Protein AF-A0A4Z2DD27-F1 (afdb_monomer_lite)

Structure (mmCIF, N/CA/C/O backbone):
data_AF-A0A4Z2DD27-F1
#
_entry.id   AF-A0A4Z2DD27-F1
#
loop_
_atom_site.group_PDB
_atom_site.id
_atom_site.type_symbol
_atom_site.label_atom_id
_atom_site.label_alt_id
_atom_site.label_comp_id
_atom_site.label_asym_id
_atom_site.label_entity_id
_atom_site.label_seq_id
_atom_site.pdbx_PDB_ins_code
_atom_site.Cartn_x
_atom_site.Cartn_y
_atom_site.Cartn_z
_atom_site.occupancy
_atom_site.B_iso_or_equiv
_atom_site.auth_seq_id
_atom_site.auth_comp_id
_atom_site.auth_asym_id
_atom_site.auth_atom_id
_atom_site.pdbx_PDB_model_num
ATOM 1 N N . MET A 1 1 ? -8.108 17.769 30.751 1.00 34.22 1 MET A N 1
ATOM 2 C CA . MET A 1 1 ? -8.938 16.605 30.366 1.00 34.22 1 MET A CA 1
ATOM 3 C C . MET A 1 1 ? -8.117 15.345 30.588 1.00 34.22 1 MET A C 1
ATOM 5 O O . MET A 1 1 ? -7.239 15.046 29.793 1.00 34.22 1 MET A O 1
ATOM 9 N N . VAL A 1 2 ? -8.322 14.682 31.725 1.00 33.31 2 VAL A N 1
ATOM 10 C CA . VAL A 1 2 ? -7.561 13.492 32.123 1.00 33.31 2 VAL A CA 1
ATOM 11 C C . VAL A 1 2 ? -8.314 12.263 31.615 1.00 33.31 2 VAL A C 1
ATOM 13 O O . VAL A 1 2 ? -9.444 12.009 32.026 1.00 33.31 2 VAL A O 1
ATOM 16 N N . TRP A 1 3 ? -7.703 11.526 30.690 1.00 37.94 3 TRP A N 1
ATOM 17 C CA . TRP A 1 3 ? -8.246 10.302 30.095 1.00 37.94 3 TRP A CA 1
ATOM 18 C C . TRP A 1 3 ? -8.060 9.101 31.029 1.00 37.94 3 TRP A C 1
ATOM 20 O O . TRP A 1 3 ? -7.298 8.186 30.738 1.00 37.94 3 TRP A O 1
ATOM 30 N N . LEU A 1 4 ? -8.754 9.085 32.166 1.00 41.34 4 LEU A N 1
ATOM 31 C CA . LEU A 1 4 ? -8.819 7.891 33.009 1.00 41.34 4 LEU A CA 1
ATOM 32 C C . LEU A 1 4 ? -10.065 7.087 32.641 1.00 41.34 4 LEU A C 1
ATOM 34 O O . LEU A 1 4 ? -11.176 7.365 33.092 1.00 41.34 4 LEU A O 1
ATOM 38 N N . ILE A 1 5 ? -9.876 6.071 31.796 1.00 49.97 5 ILE A N 1
ATOM 39 C CA . ILE A 1 5 ? -10.873 5.018 31.589 1.00 49.97 5 ILE A CA 1
ATOM 40 C C . ILE A 1 5 ? -11.038 4.296 32.932 1.00 49.97 5 ILE A C 1
ATOM 42 O O . ILE A 1 5 ? -10.123 3.616 33.397 1.00 49.97 5 ILE A O 1
ATOM 46 N N . ARG A 1 6 ? -12.202 4.458 33.575 1.00 42.41 6 ARG A N 1
ATOM 47 C CA . ARG A 1 6 ? -12.557 3.747 34.811 1.00 42.41 6 ARG A CA 1
ATOM 48 C C . ARG A 1 6 ? -12.482 2.239 34.542 1.00 42.41 6 ARG A C 1
ATOM 50 O O . ARG A 1 6 ? -13.254 1.706 33.744 1.00 42.41 6 ARG A O 1
ATOM 57 N N . ARG A 1 7 ? -11.501 1.582 35.165 1.00 45.31 7 ARG A N 1
ATOM 58 C CA . ARG A 1 7 ? -11.246 0.138 35.085 1.00 45.31 7 ARG A CA 1
ATOM 59 C C . ARG A 1 7 ? -12.508 -0.637 35.470 1.00 45.31 7 ARG A C 1
ATOM 61 O O . ARG A 1 7 ? -13.136 -0.329 36.476 1.00 45.31 7 ARG A O 1
ATOM 68 N N . LYS A 1 8 ? -12.875 -1.634 34.665 1.00 49.28 8 LYS A N 1
ATOM 69 C CA . LYS A 1 8 ? -13.843 -2.664 35.052 1.00 49.28 8 LYS A CA 1
ATOM 70 C C . LYS A 1 8 ? -13.025 -3.887 35.447 1.00 49.28 8 LYS A C 1
ATOM 72 O O . LYS A 1 8 ? -12.437 -4.525 34.578 1.00 49.28 8 LYS A O 1
ATOM 77 N N . ASP A 1 9 ? -12.968 -4.185 36.739 1.00 48.16 9 ASP A N 1
ATOM 78 C CA . ASP A 1 9 ? -12.010 -5.129 37.343 1.00 48.16 9 ASP A CA 1
ATOM 79 C C . ASP A 1 9 ? -12.259 -6.616 37.014 1.00 48.16 9 ASP A C 1
ATOM 81 O O . ASP A 1 9 ? -11.615 -7.496 37.570 1.00 48.16 9 ASP A O 1
ATOM 85 N N . GLY A 1 10 ? -13.175 -6.916 36.088 1.00 48.66 10 GLY A N 1
ATOM 86 C CA . GLY A 1 10 ? -13.580 -8.280 35.729 1.00 48.66 10 GLY A CA 1
ATOM 87 C C . GLY A 1 10 ? -13.142 -8.759 34.343 1.00 48.66 10 GLY A C 1
ATOM 88 O O . GLY A 1 10 ? -13.603 -9.808 33.911 1.00 48.66 10 GLY A O 1
ATOM 89 N N . VAL A 1 11 ? -12.320 -8.000 33.607 1.00 52.53 11 VAL A N 1
ATOM 90 C CA . VAL A 1 11 ? -11.851 -8.404 32.268 1.00 52.53 11 VAL A CA 1
ATOM 91 C C . VAL A 1 11 ? -10.331 -8.473 32.268 1.00 52.53 11 VAL A C 1
ATOM 93 O O . VAL A 1 11 ? -9.650 -7.447 32.218 1.00 52.53 11 VAL A O 1
ATOM 96 N N . SER A 1 12 ? -9.794 -9.690 32.327 1.00 45.56 12 SER A N 1
ATOM 97 C CA . SER A 1 12 ? -8.374 -9.927 32.101 1.00 45.5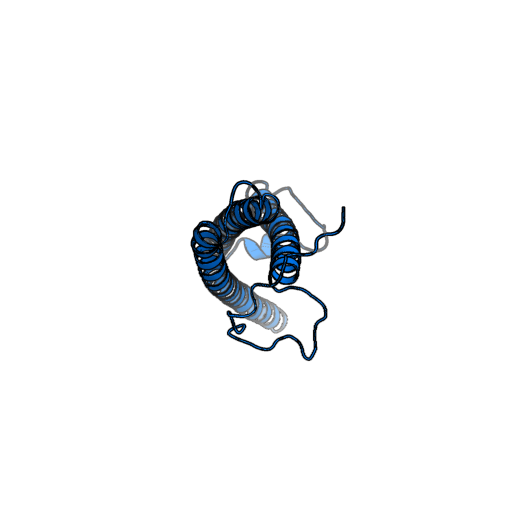6 12 SER A CA 1
ATOM 98 C C . SER A 1 12 ? -8.039 -9.621 30.632 1.00 45.56 12 SER A C 1
ATOM 100 O O . SER A 1 12 ? -8.749 -10.060 29.722 1.00 45.56 12 SER A O 1
ATOM 102 N N . PRO A 1 13 ? -6.989 -8.828 30.352 1.00 50.16 13 PRO A N 1
ATOM 103 C CA . PRO A 1 13 ? -6.519 -8.654 28.987 1.00 50.16 13 PRO A CA 1
ATOM 104 C C . PRO A 1 13 ? -5.998 -9.998 28.461 1.00 50.16 13 PRO A C 1
ATOM 106 O O . PRO A 1 13 ? -5.263 -10.693 29.156 1.00 50.16 13 PRO A O 1
ATOM 109 N N . ILE A 1 14 ? -6.360 -10.336 27.220 1.00 53.91 14 ILE A N 1
ATOM 110 C CA . ILE A 1 14 ? -5.987 -11.595 26.539 1.00 53.91 14 ILE A CA 1
ATOM 111 C C . ILE A 1 14 ? -4.455 -11.759 26.441 1.00 53.91 14 ILE A C 1
ATOM 113 O O . ILE A 1 14 ? -3.965 -12.876 26.341 1.00 53.91 14 ILE A O 1
ATOM 117 N N . PHE A 1 15 ? -3.696 -10.661 26.547 1.00 41.53 15 PHE A N 1
ATOM 118 C CA . PHE A 1 15 ? -2.244 -10.671 26.715 1.00 41.53 15 PHE A CA 1
ATOM 119 C C . PHE A 1 15 ? -1.804 -9.647 27.774 1.00 41.53 15 PHE A C 1
ATOM 121 O O . PHE A 1 15 ? -2.209 -8.479 27.697 1.00 41.53 15 PHE A O 1
ATOM 128 N N . PRO A 1 16 ? -0.945 -10.025 28.739 1.00 43.91 16 PRO A N 1
ATOM 129 C CA . PRO A 1 16 ? -0.368 -9.097 29.700 1.00 43.91 16 PRO A CA 1
ATOM 130 C C . PRO A 1 16 ? 0.781 -8.308 29.046 1.00 43.91 16 PRO A C 1
ATOM 132 O O . PRO A 1 16 ? 1.946 -8.495 29.369 1.00 43.91 16 PRO A O 1
ATOM 135 N N . LEU A 1 17 ? 0.469 -7.364 28.153 1.00 47.47 17 LEU A N 1
ATOM 136 C CA . LEU A 1 17 ? 1.454 -6.414 27.590 1.00 47.47 17 LEU A CA 1
ATOM 137 C C . LEU A 1 17 ? 1.993 -5.403 28.631 1.00 47.47 17 LEU A C 1
ATOM 139 O O . LEU A 1 17 ? 2.844 -4.569 28.332 1.00 47.47 17 LEU A O 1
ATOM 143 N N . ARG A 1 18 ? 1.522 -5.500 29.881 1.00 41.69 18 ARG A N 1
ATOM 144 C CA . ARG A 1 18 ? 1.838 -4.604 31.002 1.00 41.69 18 ARG A CA 1
ATOM 145 C C . ARG A 1 18 ? 3.276 -4.675 31.520 1.00 41.69 18 ARG A C 1
ATOM 147 O O . ARG A 1 18 ? 3.624 -3.850 32.353 1.00 41.69 18 ARG A O 1
ATOM 154 N N . GLY A 1 19 ? 4.087 -5.630 31.068 1.00 43.28 19 GLY A N 1
ATOM 155 C CA . GLY A 1 19 ? 5.471 -5.761 31.530 1.00 43.28 19 GLY A CA 1
ATOM 156 C C . GLY A 1 19 ? 6.476 -4.844 30.825 1.00 43.28 19 GLY A C 1
ATOM 157 O O . GLY A 1 19 ? 7.527 -4.584 31.395 1.00 43.28 19 GLY A O 1
ATOM 158 N N . CYS A 1 20 ? 6.184 -4.365 29.604 1.00 44.22 20 CYS A N 1
ATOM 159 C CA . CYS A 1 20 ? 7.227 -3.767 28.753 1.00 44.22 20 CYS A CA 1
ATOM 160 C C . CYS A 1 20 ? 6.836 -2.474 28.009 1.00 44.22 20 CYS A C 1
ATOM 162 O O . CYS A 1 20 ? 7.723 -1.714 27.639 1.00 44.22 20 CYS A O 1
ATOM 164 N N . PHE A 1 21 ? 5.544 -2.167 27.820 1.00 39.91 21 PHE A N 1
ATOM 165 C CA . PHE A 1 21 ? 5.120 -0.934 27.138 1.00 39.91 21 PHE A CA 1
ATOM 166 C C . PHE A 1 21 ? 4.051 -0.176 27.935 1.00 39.91 21 PHE A C 1
ATOM 168 O O . PHE A 1 21 ? 2.951 -0.674 28.163 1.00 39.91 21 PHE A O 1
ATOM 175 N N . CYS A 1 22 ? 4.356 1.066 28.319 1.00 46.44 22 CYS A N 1
ATOM 176 C CA . CYS A 1 22 ? 3.469 1.996 29.034 1.00 46.44 22 CYS A CA 1
ATOM 177 C C . CYS A 1 22 ? 2.339 2.584 28.158 1.00 46.44 22 CYS A C 1
ATOM 179 O O . CYS A 1 22 ? 1.885 3.699 28.408 1.00 46.44 22 CYS A O 1
ATOM 181 N N . LEU A 1 23 ? 1.902 1.882 27.110 1.00 48.34 23 LEU A N 1
ATOM 182 C CA . LEU A 1 23 ? 0.865 2.354 26.191 1.00 48.34 23 LEU A CA 1
ATOM 183 C C . LEU A 1 23 ? -0.384 1.490 26.360 1.00 48.34 23 LEU A C 1
ATOM 185 O O . LEU A 1 23 ? -0.329 0.269 26.222 1.00 48.34 23 LEU A O 1
ATOM 189 N N . ASP A 1 24 ? -1.529 2.121 26.621 1.00 64.88 24 ASP A N 1
ATOM 190 C CA . ASP A 1 24 ? -2.816 1.436 26.519 1.00 64.88 24 ASP A CA 1
ATOM 191 C C . ASP A 1 24 ? -2.981 0.866 25.100 1.00 64.88 24 ASP A C 1
ATOM 193 O O . ASP A 1 24 ? -2.679 1.549 24.119 1.00 64.88 24 ASP A O 1
ATOM 197 N N . ASN A 1 25 ? -3.524 -0.351 24.962 1.00 71.44 25 ASN A N 1
ATOM 198 C CA . ASN A 1 25 ? -3.720 -1.019 23.660 1.00 71.44 25 ASN A CA 1
ATOM 199 C C . ASN A 1 25 ? -4.416 -0.120 22.620 1.00 71.44 25 ASN A C 1
ATOM 201 O O . ASN A 1 25 ? -4.143 -0.204 21.424 1.00 71.44 25 ASN A O 1
ATOM 205 N N . ARG A 1 26 ? -5.307 0.768 23.075 1.00 69.88 26 ARG A N 1
ATOM 206 C CA . ARG A 1 26 ? -5.999 1.743 22.225 1.00 69.88 26 ARG A CA 1
ATOM 207 C C . ARG A 1 26 ? -5.062 2.824 21.685 1.00 69.88 26 ARG A C 1
ATOM 209 O O . ARG A 1 26 ? -5.179 3.194 20.522 1.00 69.88 26 ARG A O 1
ATOM 216 N N . LEU A 1 27 ? -4.150 3.319 22.516 1.00 73.81 27 LEU A N 1
ATOM 217 C CA . LEU A 1 27 ? -3.173 4.333 22.136 1.00 73.81 27 LEU A CA 1
ATOM 218 C C . LEU A 1 27 ? -2.080 3.729 21.242 1.00 73.81 27 LEU A C 1
ATOM 220 O O . LEU A 1 27 ? -1.727 4.329 20.233 1.00 73.81 27 LEU A O 1
ATOM 224 N N . GLY A 1 28 ? -1.640 2.498 21.529 1.00 77.56 28 GLY A N 1
ATOM 225 C CA . GLY A 1 28 ? -0.745 1.745 20.642 1.00 77.56 28 GLY A CA 1
ATOM 226 C C . GLY A 1 28 ? -1.356 1.509 19.255 1.00 77.56 28 GLY A C 1
ATOM 227 O O . GLY A 1 28 ? -0.714 1.773 18.240 1.00 77.56 28 GLY A O 1
ATOM 228 N N . CYS A 1 29 ? -2.630 1.107 19.198 1.00 80.06 29 CYS A N 1
ATOM 229 C CA . CYS A 1 29 ? -3.356 0.959 17.935 1.00 80.06 29 CYS A CA 1
ATOM 230 C C . CYS A 1 29 ? -3.494 2.291 17.184 1.00 80.06 29 CYS A C 1
ATOM 232 O O . CYS A 1 29 ? -3.344 2.327 15.965 1.00 80.06 29 CYS A O 1
ATOM 234 N N . PHE A 1 30 ? -3.757 3.391 17.893 1.00 83.62 30 PHE A N 1
ATOM 235 C CA . PHE A 1 30 ? -3.876 4.718 17.291 1.00 83.62 30 PHE A CA 1
ATOM 236 C C . PHE A 1 30 ? -2.566 5.166 16.636 1.00 83.62 30 PHE A C 1
ATOM 238 O O . PHE A 1 30 ? -2.563 5.527 15.462 1.00 83.62 30 PHE A O 1
ATOM 245 N N . ILE A 1 31 ? -1.450 5.060 17.365 1.00 85.69 31 ILE A N 1
ATOM 246 C CA . ILE A 1 31 ? -0.116 5.394 16.851 1.00 85.69 31 ILE A CA 1
ATOM 247 C C . ILE A 1 31 ? 0.213 4.522 15.636 1.00 85.69 31 ILE A C 1
ATOM 249 O O . ILE A 1 31 ? 0.593 5.052 14.597 1.00 85.69 31 ILE A O 1
ATOM 253 N N . SER A 1 32 ? -0.007 3.206 15.729 1.00 86.88 32 SER A N 1
ATOM 254 C CA . SER A 1 32 ? 0.230 2.272 14.620 1.00 86.88 32 SER A CA 1
ATOM 255 C C . SER A 1 32 ? -0.610 2.591 13.379 1.00 86.88 32 SER A C 1
ATOM 257 O O . SER A 1 32 ? -0.119 2.489 12.254 1.00 86.88 32 SER A O 1
ATOM 259 N N . THR A 1 33 ? -1.864 3.011 13.554 1.00 88.44 33 THR A N 1
ATOM 260 C CA . THR A 1 33 ? -2.731 3.363 12.419 1.00 88.44 33 THR A CA 1
ATOM 261 C C . THR A 1 33 ? -2.281 4.676 11.771 1.00 88.44 33 THR A C 1
ATOM 263 O O . THR A 1 33 ? -2.285 4.788 10.546 1.00 88.44 33 THR A O 1
ATOM 266 N N . ILE A 1 34 ? -1.835 5.657 12.565 1.00 90.75 34 ILE A N 1
ATOM 267 C CA . ILE A 1 34 ? -1.285 6.922 12.052 1.00 90.75 34 ILE A CA 1
ATOM 268 C C . ILE A 1 34 ? -0.007 6.676 11.255 1.00 90.75 34 ILE A C 1
ATOM 270 O O . ILE A 1 34 ? 0.093 7.145 10.122 1.00 90.75 34 ILE A O 1
ATOM 274 N N . THR A 1 35 ? 0.949 5.926 11.808 1.00 91.31 35 THR A N 1
ATOM 275 C CA . THR A 1 35 ? 2.203 5.632 11.101 1.00 91.31 35 THR A CA 1
ATOM 276 C C . THR A 1 35 ? 1.932 4.884 9.802 1.00 91.31 35 THR A C 1
ATOM 278 O O . THR A 1 35 ? 2.453 5.272 8.762 1.00 91.31 35 THR A O 1
ATOM 281 N N . THR A 1 36 ? 1.026 3.900 9.827 1.00 91.06 36 THR A N 1
ATOM 282 C CA . THR A 1 36 ? 0.575 3.185 8.622 1.00 91.06 36 THR A CA 1
ATOM 283 C C . THR A 1 36 ? -0.015 4.138 7.584 1.00 91.06 36 THR A C 1
ATOM 285 O O . THR A 1 36 ? 0.324 4.045 6.409 1.00 91.06 36 THR A O 1
ATOM 288 N N . THR A 1 37 ? -0.863 5.080 8.004 1.00 92.88 37 THR A N 1
ATOM 289 C CA . THR A 1 37 ? -1.500 6.049 7.097 1.00 92.88 37 THR A CA 1
ATOM 290 C C . THR A 1 37 ? -0.458 6.935 6.417 1.00 92.88 37 THR A C 1
ATOM 292 O O . THR A 1 37 ? -0.505 7.103 5.203 1.00 92.88 37 THR A O 1
ATOM 295 N N . ILE A 1 38 ? 0.513 7.458 7.173 1.00 94.06 38 ILE A N 1
ATOM 296 C CA . ILE A 1 38 ? 1.581 8.310 6.630 1.00 94.06 38 ILE A CA 1
ATOM 297 C C . ILE A 1 38 ? 2.461 7.515 5.658 1.00 94.06 38 ILE A C 1
ATOM 299 O O . ILE A 1 38 ? 2.690 7.959 4.535 1.00 94.06 38 ILE A O 1
ATOM 303 N N . SER A 1 39 ? 2.919 6.324 6.052 1.00 92.00 39 SER A N 1
ATOM 304 C CA . SER A 1 39 ? 3.755 5.474 5.196 1.00 92.00 39 SER A CA 1
ATOM 305 C C . SER A 1 39 ? 3.033 5.056 3.913 1.00 92.00 39 SER A C 1
ATOM 307 O O . SER A 1 39 ? 3.628 5.073 2.835 1.00 92.00 39 SER A O 1
ATOM 309 N N . CYS A 1 40 ? 1.746 4.717 4.009 1.00 92.44 40 CYS A N 1
ATOM 310 C CA . CYS A 1 40 ? 0.926 4.346 2.860 1.00 92.44 40 CYS A CA 1
ATOM 311 C C . CYS A 1 40 ? 0.665 5.547 1.940 1.00 92.44 40 CYS A C 1
ATOM 313 O O . CYS A 1 40 ? 0.726 5.405 0.724 1.00 92.44 40 CYS A O 1
ATOM 315 N N . PHE A 1 41 ? 0.473 6.748 2.494 1.00 93.31 41 PHE A N 1
ATOM 316 C CA . PHE A 1 41 ? 0.307 7.972 1.707 1.00 93.31 41 PHE A CA 1
ATOM 317 C C . PHE A 1 41 ? 1.566 8.319 0.908 1.00 93.31 41 PHE A C 1
ATOM 319 O O . PHE A 1 41 ? 1.485 8.589 -0.287 1.00 93.31 41 PHE A O 1
ATOM 326 N N . ILE A 1 42 ? 2.738 8.244 1.544 1.00 92.62 42 ILE A N 1
ATOM 327 C CA . ILE A 1 42 ? 4.022 8.448 0.862 1.00 92.62 42 ILE A CA 1
ATO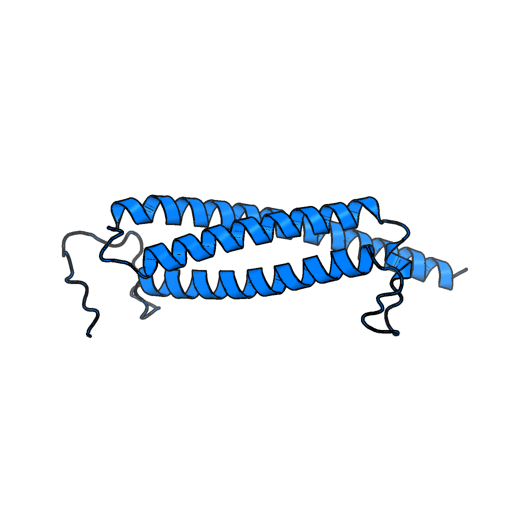M 328 C C . ILE A 1 42 ? 4.209 7.399 -0.243 1.00 92.62 42 ILE A C 1
ATOM 330 O O . ILE A 1 42 ? 4.542 7.747 -1.372 1.00 92.62 42 ILE A O 1
ATOM 334 N N . SER A 1 43 ? 3.937 6.124 0.056 1.00 89.88 43 SER A N 1
ATOM 335 C CA . SER A 1 43 ? 4.032 5.036 -0.929 1.00 89.88 43 SER A CA 1
ATOM 336 C C . SER A 1 43 ? 3.086 5.255 -2.113 1.00 89.88 43 SER A C 1
ATOM 338 O O . SER A 1 43 ? 3.465 5.037 -3.260 1.00 89.88 43 SER A O 1
ATOM 340 N N . TRP A 1 44 ? 1.872 5.741 -1.852 1.00 92.56 44 TRP A N 1
ATOM 341 C CA . TRP A 1 44 ? 0.894 6.064 -2.885 1.00 92.56 44 TRP A CA 1
ATOM 342 C C . TRP A 1 44 ? 1.379 7.188 -3.810 1.00 92.56 44 TRP A C 1
ATOM 344 O O . TRP A 1 44 ? 1.238 7.064 -5.024 1.00 92.56 44 TRP A O 1
ATOM 354 N N . ILE A 1 45 ? 2.015 8.237 -3.270 1.00 90.81 45 ILE A N 1
ATOM 355 C CA . ILE A 1 45 ? 2.623 9.308 -4.080 1.00 90.81 45 ILE A CA 1
ATOM 356 C C . ILE A 1 45 ? 3.683 8.740 -5.029 1.00 90.81 45 ILE A C 1
ATOM 358 O O . ILE A 1 45 ? 3.665 9.071 -6.211 1.00 90.81 45 ILE A O 1
ATOM 362 N N . PHE A 1 46 ? 4.576 7.871 -4.547 1.00 87.94 46 PHE A N 1
ATOM 363 C CA . PHE A 1 46 ? 5.608 7.267 -5.398 1.00 87.94 46 PHE A CA 1
ATOM 364 C C . PHE A 1 46 ? 5.012 6.442 -6.543 1.00 87.94 46 PHE A C 1
ATOM 366 O O . PHE A 1 46 ? 5.422 6.613 -7.686 1.00 87.94 46 PHE A O 1
ATOM 373 N N . VAL A 1 47 ? 3.987 5.634 -6.266 1.00 89.06 47 VAL A N 1
ATOM 374 C CA . VAL A 1 47 ? 3.287 4.860 -7.304 1.00 89.06 47 VAL A CA 1
ATOM 375 C C . VAL A 1 47 ? 2.609 5.773 -8.334 1.00 89.06 47 VAL A C 1
ATOM 377 O O . VAL A 1 47 ? 2.616 5.483 -9.529 1.00 89.06 47 VAL A O 1
ATOM 380 N N . VAL A 1 48 ? 2.038 6.902 -7.901 1.00 87.75 48 VAL A N 1
ATOM 381 C CA . VAL A 1 48 ? 1.467 7.899 -8.821 1.00 87.75 48 VAL A CA 1
ATOM 382 C C . VAL A 1 48 ? 2.552 8.525 -9.693 1.00 87.75 48 VAL A C 1
ATOM 384 O O . VAL A 1 48 ? 2.350 8.655 -10.897 1.00 87.75 48 VAL A O 1
ATOM 387 N N . LEU A 1 49 ? 3.701 8.886 -9.120 1.00 84.00 49 LEU A N 1
ATOM 388 C CA . LEU A 1 49 ? 4.831 9.420 -9.883 1.00 84.00 49 LEU A CA 1
ATOM 389 C C . LEU A 1 49 ? 5.345 8.408 -10.914 1.00 84.00 49 LEU A C 1
ATOM 391 O O . LEU A 1 49 ? 5.614 8.795 -12.049 1.00 84.00 49 LEU A O 1
ATOM 395 N N . ASP A 1 50 ? 5.405 7.122 -10.560 1.00 79.19 50 ASP A N 1
ATOM 396 C CA . ASP A 1 50 ? 5.749 6.046 -11.493 1.00 79.19 50 ASP A CA 1
ATOM 397 C C . ASP A 1 50 ? 4.753 5.971 -12.664 1.00 79.19 50 ASP A C 1
ATOM 399 O O . ASP A 1 50 ? 5.163 5.987 -13.827 1.00 79.19 50 ASP A O 1
ATOM 403 N N . LEU A 1 51 ? 3.446 6.005 -12.389 1.00 82.31 51 LEU A N 1
ATOM 404 C CA . LEU A 1 51 ? 2.403 6.019 -13.425 1.00 82.31 51 LEU A CA 1
ATOM 405 C C . LEU A 1 51 ? 2.435 7.284 -14.302 1.00 82.31 51 LEU A C 1
ATOM 407 O O . LEU A 1 51 ? 2.168 7.214 -15.502 1.00 82.31 51 LEU A O 1
ATOM 411 N N . VAL A 1 52 ? 2.774 8.443 -13.734 1.00 81.44 52 VAL A N 1
ATOM 412 C CA . VAL A 1 52 ? 2.923 9.700 -14.488 1.00 81.44 52 VAL A CA 1
ATOM 413 C C . VAL A 1 52 ? 4.162 9.656 -15.381 1.00 81.44 52 VAL A C 1
ATOM 415 O O . VAL A 1 52 ? 4.075 10.027 -16.550 1.00 81.44 52 VAL A O 1
ATOM 418 N N . SER A 1 53 ? 5.287 9.148 -14.866 1.00 73.44 53 SER A N 1
ATOM 419 C CA . SER A 1 53 ? 6.519 8.957 -15.645 1.00 73.44 53 SER A CA 1
ATOM 420 C C . SER A 1 53 ? 6.322 7.997 -16.820 1.00 73.44 53 SER A C 1
ATOM 422 O O . SER A 1 53 ? 6.978 8.112 -17.850 1.00 73.44 53 SER A O 1
ATOM 424 N N . TRP A 1 54 ? 5.379 7.066 -16.682 1.00 70.75 54 TRP A N 1
ATOM 425 C CA . TRP A 1 54 ? 4.951 6.196 -17.764 1.00 70.75 54 TRP A CA 1
ATOM 426 C C . TRP A 1 54 ? 4.118 6.937 -18.821 1.00 70.75 54 TRP A C 1
ATOM 428 O O . TRP A 1 54 ? 4.346 6.761 -20.017 1.00 70.75 54 TRP A O 1
ATOM 438 N N . ALA A 1 55 ? 3.157 7.761 -18.392 1.00 73.75 55 ALA A N 1
ATOM 439 C CA . ALA A 1 55 ? 2.252 8.472 -19.295 1.00 73.75 55 ALA A CA 1
ATOM 440 C C . ALA A 1 55 ? 2.949 9.584 -20.099 1.00 73.75 55 ALA A C 1
ATOM 442 O O . ALA A 1 55 ? 2.507 9.909 -21.202 1.00 73.75 55 ALA A O 1
ATOM 443 N N . ILE A 1 56 ? 4.019 10.171 -19.553 1.00 74.31 56 ILE A N 1
ATOM 444 C CA . ILE A 1 56 ? 4.758 11.284 -20.157 1.00 74.31 56 ILE A CA 1
ATOM 445 C C . ILE A 1 56 ? 6.220 10.852 -20.368 1.00 74.31 56 ILE A C 1
ATOM 447 O O . ILE A 1 56 ? 7.009 10.917 -19.426 1.00 74.31 56 ILE A O 1
ATOM 451 N N . PRO A 1 57 ? 6.619 10.441 -21.587 1.00 62.97 57 PRO A N 1
ATOM 452 C CA . PRO A 1 57 ? 7.968 9.926 -21.853 1.00 62.97 57 PRO A CA 1
ATOM 453 C C . PRO A 1 57 ? 9.077 10.980 -21.688 1.00 62.97 57 PRO A C 1
ATOM 455 O O . PRO A 1 57 ? 10.233 10.616 -21.487 1.00 62.97 57 PRO A O 1
ATOM 458 N N . ASP A 1 58 ? 8.724 12.268 -21.719 1.00 64.25 58 ASP A N 1
ATOM 459 C CA . ASP A 1 58 ? 9.647 13.390 -21.501 1.00 64.25 58 ASP A CA 1
ATOM 460 C C . ASP A 1 58 ? 9.844 13.733 -20.010 1.00 64.25 58 ASP A C 1
ATOM 462 O O . ASP A 1 58 ? 10.632 14.616 -19.667 1.00 64.25 58 ASP A O 1
ATOM 466 N N . PHE A 1 59 ? 9.127 13.062 -19.099 1.00 62.06 59 PHE A N 1
ATOM 467 C CA . PHE A 1 59 ? 9.244 13.296 -17.662 1.00 62.06 59 PHE A CA 1
ATOM 468 C C . PHE A 1 59 ? 10.496 12.606 -17.106 1.00 62.06 59 PHE A C 1
ATOM 470 O O . PHE A 1 59 ? 10.494 11.426 -16.753 1.00 62.06 59 PHE A O 1
ATOM 477 N N . VAL A 1 60 ? 11.587 13.366 -17.031 1.00 58.31 60 VAL A N 1
ATOM 478 C CA . VAL A 1 60 ? 12.871 12.930 -16.470 1.00 58.31 60 VAL A CA 1
ATOM 479 C C . VAL A 1 60 ? 12.963 13.383 -15.012 1.00 58.31 60 VAL A C 1
ATOM 481 O O . VAL A 1 60 ? 13.062 14.575 -14.736 1.00 58.31 60 VAL A O 1
ATOM 484 N N . ILE A 1 61 ? 12.932 12.427 -14.077 1.00 59.06 61 ILE A N 1
ATOM 485 C CA . ILE A 1 61 ? 13.096 12.688 -12.633 1.00 59.06 61 ILE A CA 1
ATOM 486 C C . ILE A 1 61 ? 14.560 13.028 -12.310 1.00 59.06 61 ILE A C 1
ATOM 488 O O . ILE A 1 61 ? 14.818 13.904 -11.489 1.00 59.06 61 ILE A O 1
ATOM 492 N N . ASP A 1 62 ? 15.510 12.365 -12.979 1.00 57.84 62 ASP A N 1
ATOM 493 C CA . ASP A 1 62 ? 16.946 12.636 -12.876 1.00 57.84 62 ASP A CA 1
ATOM 494 C C . ASP A 1 62 ? 17.649 12.199 -14.183 1.00 57.84 62 ASP A C 1
ATOM 496 O O . ASP A 1 62 ? 17.466 11.051 -14.608 1.00 57.84 62 ASP A O 1
ATOM 500 N N . PRO A 1 63 ? 18.430 13.065 -14.863 1.00 57.41 63 PRO A N 1
ATOM 501 C CA . PRO A 1 63 ? 19.112 12.718 -16.115 1.00 57.41 63 PRO A CA 1
ATOM 502 C C . PRO A 1 63 ? 20.106 11.552 -15.992 1.00 57.41 63 PRO A C 1
ATOM 504 O O . PRO A 1 63 ? 20.464 10.955 -17.006 1.00 57.41 63 PRO A O 1
ATOM 507 N N . GLN A 1 64 ? 20.541 11.199 -14.777 1.00 58.00 64 GLN A N 1
ATOM 508 C CA . GLN A 1 64 ? 21.450 10.070 -14.538 1.00 58.00 64 GLN A CA 1
ATOM 509 C C . GLN A 1 64 ? 20.771 8.693 -14.626 1.00 58.00 64 GLN A C 1
ATOM 511 O O . GLN A 1 64 ? 21.459 7.685 -14.789 1.00 58.00 64 GLN A O 1
ATOM 516 N N . PHE A 1 65 ? 19.438 8.633 -14.562 1.00 51.81 65 PHE A N 1
ATOM 517 C CA . PHE A 1 65 ? 18.667 7.392 -14.646 1.00 51.81 65 PHE A CA 1
ATOM 518 C C . PHE A 1 65 ? 17.760 7.402 -15.884 1.00 51.81 65 PHE A C 1
ATOM 520 O O . PHE A 1 65 ? 16.556 7.639 -15.766 1.00 51.81 65 PHE A O 1
ATOM 527 N N . PRO A 1 66 ? 18.299 7.131 -17.090 1.00 54.00 66 PRO A N 1
ATOM 528 C CA . PRO A 1 66 ? 17.494 7.095 -18.305 1.00 54.00 66 PRO A CA 1
ATOM 529 C C . PRO A 1 66 ? 16.406 6.017 -18.191 1.00 54.00 66 PRO A C 1
ATOM 531 O O . PRO A 1 66 ? 16.698 4.830 -18.083 1.00 54.00 66 PRO A O 1
ATOM 534 N N . THR A 1 67 ? 15.135 6.414 -18.264 1.00 52.56 67 THR A N 1
ATOM 535 C CA . THR A 1 67 ? 13.927 5.566 -18.137 1.00 52.56 67 THR A CA 1
ATOM 536 C C . THR A 1 67 ? 13.778 4.497 -19.232 1.00 52.56 67 THR A C 1
ATOM 538 O O . THR A 1 67 ? 12.901 3.632 -19.156 1.00 52.56 67 THR A O 1
ATOM 541 N N . TYR A 1 68 ? 14.668 4.487 -20.228 1.00 52.56 68 TYR A N 1
ATOM 542 C CA . TYR A 1 68 ? 14.636 3.588 -21.382 1.00 52.56 68 TYR A CA 1
ATOM 543 C C . TYR A 1 68 ? 14.796 2.096 -21.041 1.00 52.56 68 TYR A C 1
ATOM 545 O O . TYR A 1 68 ? 14.270 1.252 -21.766 1.00 52.56 68 TYR A O 1
ATOM 553 N N . TRP A 1 69 ? 15.451 1.729 -19.931 1.00 52.22 69 TRP A N 1
ATOM 554 C CA . TRP A 1 69 ? 15.602 0.314 -19.539 1.00 52.22 69 TRP A CA 1
ATOM 555 C C . TRP A 1 69 ? 14.270 -0.336 -19.108 1.00 52.22 69 TRP A C 1
ATOM 557 O O . TRP A 1 69 ? 14.112 -1.552 -19.230 1.00 52.22 69 TRP A O 1
ATOM 567 N N . ARG A 1 70 ? 13.272 0.465 -18.695 1.00 53.47 70 ARG A N 1
ATOM 568 C CA . ARG A 1 70 ? 11.909 0.004 -18.361 1.00 53.47 70 ARG A CA 1
ATOM 569 C C . ARG A 1 70 ? 11.105 -0.404 -19.610 1.00 53.47 70 ARG A C 1
ATOM 571 O O . ARG A 1 70 ? 10.202 -1.231 -19.505 1.00 53.47 70 ARG A O 1
ATOM 578 N N . ILE A 1 71 ? 11.446 0.110 -20.800 1.00 49.94 71 ILE A N 1
ATOM 579 C CA . ILE A 1 71 ? 10.649 0.007 -22.045 1.00 49.94 71 ILE A CA 1
ATOM 580 C C . ILE A 1 71 ? 10.493 -1.436 -22.567 1.00 49.94 71 ILE A C 1
ATOM 582 O O . ILE A 1 71 ? 9.468 -1.760 -23.165 1.00 49.94 71 ILE A O 1
ATOM 586 N N . ARG A 1 72 ? 11.442 -2.350 -22.306 1.00 52.78 72 ARG A N 1
ATOM 587 C CA . ARG A 1 72 ? 11.353 -3.748 -22.792 1.00 52.78 72 ARG A CA 1
ATOM 588 C C . ARG A 1 72 ? 10.371 -4.639 -22.017 1.00 52.78 72 ARG A C 1
ATOM 590 O O . ARG A 1 72 ? 9.920 -5.635 -22.574 1.00 52.78 72 ARG A O 1
ATOM 597 N N . PHE A 1 73 ? 10.001 -4.291 -20.780 1.00 57.03 73 PHE A N 1
ATOM 598 C CA . PHE A 1 73 ? 9.208 -5.157 -19.879 1.00 57.03 73 PHE A CA 1
ATOM 599 C C . PHE A 1 73 ? 7.900 -4.500 -19.384 1.00 57.03 73 PHE A C 1
ATOM 601 O O . PHE A 1 73 ? 7.312 -4.900 -18.377 1.00 57.03 73 PHE A O 1
ATOM 608 N N . TRP A 1 74 ? 7.424 -3.505 -20.141 1.00 63.62 74 TRP A N 1
ATOM 609 C CA . TRP A 1 74 ? 6.384 -2.527 -19.794 1.00 63.62 74 TRP A CA 1
ATOM 610 C C . TRP A 1 74 ? 5.086 -3.094 -19.193 1.00 63.62 74 TRP A C 1
ATOM 612 O O . TRP A 1 74 ? 4.597 -2.568 -18.199 1.00 63.62 74 TRP A O 1
ATOM 622 N N . LYS A 1 75 ? 4.515 -4.176 -19.741 1.00 67.50 75 LYS A N 1
ATOM 623 C CA . LYS A 1 75 ? 3.162 -4.629 -19.345 1.00 67.50 75 LYS A CA 1
ATOM 624 C C . LYS A 1 75 ? 3.071 -5.120 -17.896 1.00 67.50 75 LYS A C 1
ATOM 626 O O . LYS A 1 75 ? 2.056 -4.894 -17.246 1.00 67.50 75 LYS A O 1
ATOM 631 N N . GLY A 1 76 ? 4.110 -5.790 -17.399 1.00 74.50 76 GLY A N 1
ATOM 632 C CA . GLY A 1 76 ? 4.102 -6.355 -16.048 1.00 74.50 76 GLY A CA 1
ATOM 633 C C . GLY A 1 76 ? 4.365 -5.315 -14.962 1.00 74.50 76 GLY A C 1
ATOM 634 O O . GLY A 1 76 ? 3.703 -5.333 -13.932 1.00 74.50 76 GLY A O 1
ATOM 635 N N . PHE A 1 77 ? 5.268 -4.365 -15.221 1.00 78.12 77 PHE A N 1
ATOM 636 C CA . PHE A 1 77 ? 5.549 -3.266 -14.291 1.00 78.12 77 PHE A CA 1
ATOM 637 C C . PHE A 1 77 ? 4.348 -2.326 -14.133 1.00 78.12 77 PHE A C 1
ATOM 639 O O . PHE A 1 77 ? 3.964 -2.029 -13.010 1.00 78.12 77 PHE A O 1
ATOM 646 N N . ILE A 1 78 ? 3.673 -1.969 -15.232 1.00 82.38 78 ILE A N 1
ATOM 647 C CA . ILE A 1 78 ? 2.437 -1.167 -15.177 1.00 82.38 78 ILE A CA 1
ATOM 648 C C . ILE A 1 78 ? 1.356 -1.882 -14.360 1.00 82.38 78 ILE A C 1
ATOM 650 O O . ILE A 1 78 ? 0.653 -1.256 -13.570 1.00 82.38 78 ILE A O 1
ATOM 654 N N . LEU A 1 79 ? 1.214 -3.202 -14.533 1.00 85.56 79 LEU A N 1
ATOM 655 C CA . LEU A 1 79 ? 0.246 -3.980 -13.763 1.00 85.56 79 LEU A CA 1
ATOM 656 C C . LEU A 1 79 ? 0.575 -3.932 -12.265 1.00 85.56 79 LEU A C 1
ATOM 658 O O . LEU A 1 79 ? -0.323 -3.707 -11.457 1.00 85.56 79 LEU A O 1
ATOM 662 N N . CYS A 1 80 ? 1.850 -4.079 -11.898 1.00 87.88 80 CYS A N 1
ATOM 663 C CA . CYS A 1 80 ? 2.315 -3.913 -10.524 1.00 87.88 80 CYS A CA 1
ATOM 664 C C . CYS A 1 80 ? 1.981 -2.522 -9.967 1.00 87.88 80 CYS A C 1
ATOM 666 O O . CYS A 1 80 ? 1.376 -2.438 -8.897 1.00 87.88 80 CYS A O 1
ATOM 668 N N . ASP A 1 81 ? 2.266 -1.454 -10.709 1.00 87.75 81 ASP A N 1
ATOM 669 C CA . ASP A 1 81 ? 1.999 -0.079 -10.274 1.00 87.75 81 ASP A CA 1
ATOM 670 C C . ASP A 1 81 ? 0.491 0.175 -10.089 1.00 87.75 81 ASP A C 1
ATOM 672 O O . ASP A 1 81 ? 0.069 0.702 -9.060 1.00 87.75 81 ASP A O 1
ATOM 676 N N . ILE A 1 82 ? -0.362 -0.306 -11.003 1.00 89.50 82 ILE A N 1
ATOM 677 C CA . ILE A 1 82 ? -1.829 -0.226 -10.865 1.00 89.50 82 ILE A CA 1
ATOM 678 C C . ILE A 1 82 ? -2.319 -1.024 -9.647 1.00 89.50 82 ILE A C 1
ATOM 680 O O . ILE A 1 82 ? -3.154 -0.538 -8.878 1.00 89.50 82 ILE A O 1
ATOM 684 N N . THR A 1 83 ? -1.812 -2.244 -9.438 1.00 92.25 83 THR A N 1
ATOM 685 C CA . THR A 1 83 ? -2.212 -3.060 -8.278 1.00 92.25 83 THR A CA 1
ATOM 686 C C . THR A 1 83 ? -1.812 -2.402 -6.960 1.00 92.25 83 THR A C 1
ATOM 688 O O . THR A 1 83 ? -2.627 -2.342 -6.037 1.00 92.25 83 THR A O 1
ATOM 691 N N . MET A 1 84 ? -0.606 -1.830 -6.883 1.00 93.19 84 MET A N 1
ATOM 692 C CA . MET A 1 84 ? -0.133 -1.111 -5.702 1.00 93.19 84 MET A CA 1
ATOM 693 C C . MET A 1 84 ? -0.881 0.203 -5.494 1.00 93.19 84 MET A C 1
ATOM 695 O O . MET A 1 84 ? -1.153 0.559 -4.348 1.00 93.19 84 MET A O 1
ATOM 699 N N . PHE A 1 85 ? -1.281 0.900 -6.559 1.00 93.12 85 PHE A N 1
ATOM 700 C CA . PHE A 1 85 ? -2.115 2.098 -6.463 1.00 93.12 85 PHE A CA 1
ATOM 701 C C . PHE A 1 85 ? -3.441 1.785 -5.759 1.00 93.12 85 PHE A C 1
ATOM 703 O O . PHE A 1 85 ? -3.801 2.445 -4.780 1.00 93.12 85 PHE A O 1
ATOM 710 N N . LEU A 1 86 ? -4.137 0.735 -6.208 1.00 93.75 86 LEU A N 1
ATOM 711 C CA . LEU A 1 86 ? -5.405 0.299 -5.619 1.00 93.75 86 LEU A CA 1
ATOM 712 C C . LEU A 1 86 ? -5.225 -0.220 -4.186 1.00 93.75 86 LEU A C 1
ATOM 714 O O . LEU A 1 86 ? -6.005 0.139 -3.303 1.00 93.75 86 LEU A O 1
ATOM 718 N N . ALA A 1 87 ? -4.191 -1.027 -3.935 1.00 93.12 87 ALA A N 1
ATOM 719 C CA . ALA A 1 87 ? -3.917 -1.583 -2.612 1.00 93.12 87 ALA A CA 1
ATOM 720 C C . ALA A 1 87 ? -3.627 -0.483 -1.575 1.00 93.12 87 ALA A C 1
ATOM 722 O O . ALA A 1 87 ? -4.194 -0.502 -0.479 1.00 93.12 87 ALA A O 1
ATOM 723 N N . ASN A 1 88 ? -2.806 0.507 -1.938 1.00 93.31 88 ASN A N 1
ATOM 724 C CA . ASN A 1 88 ? -2.532 1.669 -1.094 1.00 93.31 88 ASN A CA 1
ATOM 725 C C . ASN A 1 88 ? -3.796 2.508 -0.855 1.00 93.31 88 ASN A C 1
ATOM 727 O O . ASN A 1 88 ? -4.069 2.902 0.277 1.00 93.31 88 ASN A O 1
ATOM 731 N N . LEU A 1 89 ? -4.616 2.738 -1.887 1.00 93.69 89 LEU A N 1
ATOM 732 C CA . LEU A 1 89 ? -5.855 3.509 -1.757 1.00 93.69 89 LEU A CA 1
ATOM 733 C C . LEU A 1 89 ? -6.848 2.850 -0.782 1.00 93.69 89 LEU A C 1
ATOM 735 O O . LEU A 1 89 ? -7.395 3.520 0.096 1.00 93.69 89 LEU A O 1
ATOM 739 N N . ILE A 1 90 ? -7.054 1.534 -0.897 1.00 93.88 90 ILE A N 1
ATOM 740 C CA . ILE A 1 90 ? -7.936 0.770 0.002 1.00 93.88 90 ILE A CA 1
ATOM 741 C C . ILE A 1 90 ? -7.417 0.837 1.442 1.00 93.88 90 ILE A C 1
ATOM 743 O O . ILE A 1 90 ? -8.194 1.077 2.374 1.00 93.88 90 ILE A O 1
ATOM 747 N N . LEU A 1 91 ? -6.106 0.653 1.635 1.00 93.06 91 LEU A N 1
ATOM 748 C CA . LEU A 1 91 ? -5.496 0.700 2.958 1.00 93.06 91 LEU A CA 1
ATOM 749 C C . LEU A 1 91 ? -5.589 2.102 3.585 1.00 93.06 91 LEU A C 1
ATOM 751 O O . LEU A 1 91 ? -5.879 2.208 4.780 1.00 93.06 91 LEU A O 1
ATOM 755 N N . LEU A 1 92 ? -5.417 3.170 2.799 1.00 93.56 92 LEU A N 1
ATOM 756 C CA . LEU A 1 92 ? -5.583 4.556 3.248 1.00 93.56 92 LEU A CA 1
ATOM 757 C C . LEU A 1 92 ? -7.007 4.836 3.726 1.00 93.56 92 LEU A C 1
ATOM 759 O O . LEU A 1 92 ? -7.188 5.296 4.854 1.00 93.56 92 LEU A O 1
ATOM 763 N N . ILE A 1 93 ? -8.017 4.513 2.912 1.00 93.12 93 ILE A N 1
ATOM 764 C CA . ILE A 1 93 ? -9.431 4.734 3.257 1.00 93.12 93 ILE A CA 1
ATOM 765 C C . ILE A 1 93 ? -9.768 4.031 4.575 1.00 93.12 93 ILE A C 1
ATOM 767 O O . ILE A 1 93 ? -10.336 4.630 5.491 1.00 93.12 93 ILE A O 1
ATOM 771 N N . MET A 1 94 ? -9.366 2.768 4.705 1.00 91.56 94 MET A N 1
ATOM 772 C CA . MET A 1 94 ? -9.657 1.972 5.895 1.00 91.56 94 MET A CA 1
ATOM 773 C C . MET A 1 94 ? -8.890 2.452 7.128 1.00 91.56 94 MET A C 1
ATOM 775 O O . MET A 1 94 ? -9.443 2.446 8.228 1.00 91.56 94 MET A O 1
ATOM 779 N N . SER A 1 95 ? -7.657 2.930 6.961 1.00 90.81 95 SER A N 1
ATOM 780 C CA . SER A 1 95 ? -6.877 3.506 8.062 1.00 90.81 95 SER A CA 1
ATOM 781 C C . SER A 1 95 ? -7.486 4.822 8.563 1.00 90.81 95 SER A C 1
ATOM 783 O O . SER A 1 95 ? -7.606 5.010 9.773 1.00 90.81 95 SER A O 1
ATOM 785 N N . VAL A 1 96 ? -7.989 5.685 7.670 1.00 91.31 96 VAL A N 1
ATOM 786 C CA . VAL A 1 96 ? -8.719 6.912 8.049 1.00 91.31 96 VAL A CA 1
ATOM 787 C C . VAL A 1 96 ? -10.002 6.582 8.818 1.00 91.31 96 VAL A C 1
ATOM 789 O O . VAL A 1 96 ? -10.258 7.181 9.864 1.00 91.31 96 VAL A O 1
ATOM 792 N N . ILE A 1 97 ? -10.780 5.591 8.367 1.00 89.44 97 ILE A N 1
ATOM 793 C CA . ILE A 1 97 ? -11.993 5.142 9.073 1.00 89.44 97 ILE A CA 1
ATOM 794 C C . ILE A 1 97 ? -11.657 4.679 10.498 1.00 89.44 97 ILE A C 1
ATOM 796 O O . ILE A 1 97 ? -12.345 5.058 11.4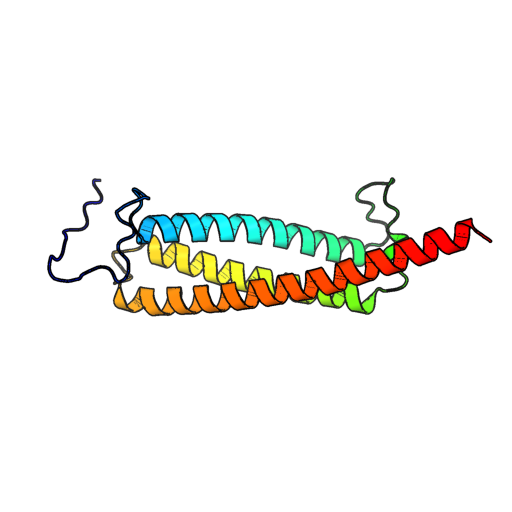47 1.00 89.44 97 ILE A O 1
ATOM 800 N N . VAL A 1 98 ? -10.586 3.897 10.671 1.00 87.19 98 VAL A N 1
ATOM 801 C CA . VAL 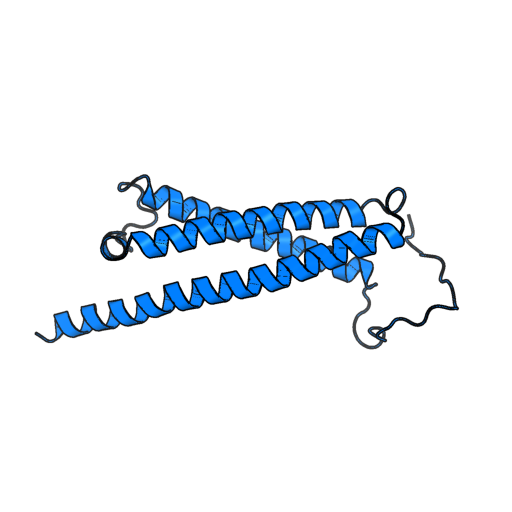A 1 98 ? -10.143 3.426 11.994 1.00 87.19 98 VAL A CA 1
ATOM 802 C C . VAL A 1 98 ? -9.670 4.583 12.876 1.00 87.19 98 VAL A C 1
ATOM 804 O O . VAL A 1 98 ? -10.035 4.624 14.051 1.00 87.19 98 VAL A O 1
ATOM 807 N N . ILE A 1 99 ? -8.936 5.559 12.332 1.00 88.31 99 ILE A N 1
ATOM 808 C CA . ILE A 1 99 ? -8.520 6.766 13.068 1.00 88.31 99 ILE A CA 1
ATOM 809 C C . ILE A 1 99 ? -9.743 7.531 13.588 1.00 88.31 99 ILE A C 1
ATOM 811 O O . ILE A 1 99 ? -9.795 7.856 14.776 1.00 88.31 99 ILE A O 1
ATOM 815 N N . VAL A 1 100 ? -10.748 7.760 12.737 1.00 86.88 100 VAL A N 1
ATOM 816 C CA . VAL A 1 100 ? -12.002 8.443 13.106 1.00 86.88 100 VAL A CA 1
ATOM 817 C C . VAL A 1 100 ? -12.792 7.644 14.151 1.00 86.88 100 VAL A C 1
ATOM 819 O O . VAL A 1 100 ? -13.329 8.204 15.109 1.00 86.88 100 VAL A O 1
ATOM 822 N N . ALA A 1 101 ? -12.844 6.319 14.011 1.00 82.38 101 ALA A N 1
ATOM 823 C CA . ALA A 1 101 ? -13.521 5.452 14.971 1.00 82.38 101 ALA A CA 1
ATOM 824 C C . ALA A 1 101 ? -12.828 5.456 16.348 1.00 82.38 101 ALA A C 1
ATOM 826 O O . ALA A 1 101 ? -13.496 5.412 17.384 1.00 82.38 101 ALA A O 1
ATOM 827 N N . ILE A 1 102 ? -11.493 5.542 16.383 1.00 80.94 102 ILE A N 1
ATOM 828 C CA . ILE A 1 102 ? -10.723 5.630 17.628 1.00 80.94 102 ILE A CA 1
ATOM 829 C C . ILE A 1 102 ? -10.842 7.026 18.258 1.00 80.94 102 ILE A C 1
ATOM 831 O O . ILE A 1 102 ? -10.935 7.103 19.488 1.00 80.94 102 ILE A O 1
ATOM 835 N N . SER A 1 103 ? -10.877 8.101 17.462 1.00 80.31 103 SER A N 1
ATOM 836 C CA . SER A 1 103 ? -10.929 9.488 17.951 1.00 80.31 103 SER A CA 1
ATOM 837 C C . SER A 1 103 ? -12.294 9.903 18.520 1.00 80.31 103 SER A C 1
ATOM 839 O O . SER A 1 103 ? -12.338 10.796 19.367 1.00 80.31 103 SER A O 1
ATOM 841 N N . TRP A 1 104 ? -13.392 9.216 18.164 1.00 75.38 104 TRP A N 1
ATOM 842 C CA . TRP A 1 104 ? -14.739 9.451 18.719 1.00 75.38 104 TRP A CA 1
ATOM 843 C C . TRP A 1 104 ? -15.259 8.328 19.649 1.00 75.38 104 TRP A C 1
ATOM 845 O O . TRP A 1 104 ? -16.184 7.587 19.295 1.00 75.38 104 TRP A O 1
ATOM 855 N N . PRO A 1 105 ? -14.762 8.227 20.902 1.00 65.81 105 PRO A N 1
ATOM 856 C CA . PRO A 1 105 ? -15.251 7.247 21.882 1.00 65.81 105 PRO A CA 1
ATOM 857 C C . PRO A 1 105 ? -16.715 7.423 22.289 1.00 65.81 105 PRO A C 1
ATOM 859 O O . PRO A 1 105 ? -17.324 6.472 22.772 1.00 65.81 105 PRO A O 1
ATOM 862 N N . THR A 1 106 ? -17.266 8.628 22.148 1.00 64.44 106 THR A N 1
ATOM 863 C CA . THR A 1 106 ? -18.648 8.952 22.530 1.00 64.44 106 THR A CA 1
ATOM 864 C C . THR A 1 106 ? -19.670 8.308 21.597 1.00 64.44 106 THR A C 1
ATOM 866 O O . THR A 1 106 ? -20.749 7.930 22.046 1.00 64.44 106 THR A O 1
ATOM 869 N N . ARG A 1 107 ? -19.322 8.144 20.314 1.00 61.31 107 ARG A N 1
ATOM 870 C CA . ARG A 1 107 ? -20.204 7.601 19.271 1.00 61.31 107 ARG A CA 1
ATOM 871 C C . ARG A 1 107 ? -19.933 6.125 18.979 1.00 61.31 107 ARG A C 1
ATOM 873 O O . ARG A 1 107 ? -20.870 5.372 18.730 1.00 61.31 107 ARG A O 1
ATOM 880 N N . TYR A 1 108 ? -18.676 5.691 19.074 1.00 58.72 108 TYR A N 1
ATOM 881 C CA . TYR A 1 108 ? -18.272 4.311 18.807 1.00 58.72 108 TYR A CA 1
ATOM 882 C C . TYR A 1 108 ? -17.928 3.578 20.111 1.00 58.72 108 TYR A C 1
ATOM 884 O O . TYR A 1 108 ? -16.795 3.609 20.595 1.00 58.72 108 TYR A O 1
ATOM 892 N N . ARG A 1 109 ? -18.915 2.879 20.694 1.00 57.72 109 ARG A N 1
ATOM 893 C CA . ARG A 1 109 ? -18.664 1.923 21.792 1.00 57.72 109 ARG A CA 1
ATOM 894 C C . ARG A 1 109 ? -17.770 0.771 21.308 1.00 57.72 109 ARG A C 1
ATOM 896 O O . ARG A 1 109 ? -17.853 0.365 20.149 1.00 57.72 109 ARG A O 1
ATOM 903 N N . LEU A 1 110 ? -16.986 0.185 22.226 1.00 56.31 110 LEU A N 1
ATOM 904 C CA . LEU A 1 110 ? -16.021 -0.904 21.961 1.00 56.31 110 LEU A CA 1
ATOM 905 C C . LEU A 1 110 ? -16.564 -2.046 21.075 1.00 56.31 110 LEU A C 1
ATOM 907 O O . LEU A 1 110 ? -15.811 -2.613 20.286 1.00 56.31 110 LEU A O 1
ATOM 911 N N . TYR A 1 111 ? -17.855 -2.376 21.183 1.00 53.78 111 TYR A N 1
ATOM 912 C CA . TYR A 1 111 ? -18.480 -3.461 20.418 1.00 53.78 111 TYR A CA 1
ATOM 913 C C . TYR A 1 111 ? -18.555 -3.191 18.909 1.00 53.78 111 TYR A C 1
ATOM 915 O O . TYR A 1 111 ? -18.338 -4.113 18.128 1.00 53.78 111 TYR A O 1
ATOM 923 N N . HIS A 1 112 ? -18.779 -1.943 18.486 1.00 63.72 112 HIS A N 1
ATOM 924 C CA . HIS A 1 112 ? -18.760 -1.593 17.062 1.00 63.72 112 HIS A CA 1
ATOM 925 C C . HIS A 1 112 ? -17.324 -1.484 16.536 1.00 63.72 112 HIS A C 1
ATOM 927 O O . HIS A 1 112 ? -17.036 -1.954 15.438 1.00 63.72 112 HIS A O 1
ATOM 933 N N . LEU A 1 113 ? -16.395 -0.976 17.357 1.00 69.56 113 LEU A N 1
ATOM 934 C CA . LEU A 1 113 ? -14.980 -0.807 17.004 1.00 69.56 113 LEU A CA 1
ATOM 935 C C . LEU A 1 113 ? -14.275 -2.136 16.668 1.00 69.56 113 LEU A C 1
ATOM 937 O O . LEU A 1 113 ? -13.416 -2.173 15.790 1.00 69.56 113 LEU A O 1
ATOM 941 N N . LYS A 1 114 ? -14.661 -3.242 17.322 1.00 74.69 114 LYS A N 1
ATOM 942 C CA . LYS A 1 114 ? -14.059 -4.572 17.106 1.00 74.69 114 LYS A CA 1
ATOM 943 C C . LYS A 1 114 ? -14.151 -5.038 15.648 1.00 74.69 114 LYS A C 1
ATOM 945 O O . LYS A 1 114 ? -13.210 -5.647 15.145 1.00 74.69 114 LYS A O 1
ATOM 950 N N . SER A 1 115 ? -15.271 -4.765 14.981 1.00 80.62 115 SER A N 1
ATOM 951 C CA . SER A 1 115 ? -15.486 -5.174 13.587 1.00 80.62 115 SER A CA 1
ATOM 952 C C . SER A 1 115 ? -14.577 -4.409 12.616 1.00 80.62 115 SER A C 1
ATOM 954 O O . SER A 1 115 ? -13.882 -5.037 11.819 1.00 80.62 115 SER A O 1
ATOM 956 N N . TYR A 1 116 ? -14.486 -3.083 12.763 1.00 81.69 116 TYR A N 1
ATOM 957 C CA . TYR A 1 116 ? -13.601 -2.225 11.967 1.00 81.69 116 TYR A CA 1
ATOM 958 C C . TYR A 1 116 ? -12.121 -2.552 12.175 1.00 81.69 116 TYR A C 1
ATOM 960 O O . TYR A 1 116 ? -11.377 -2.653 11.204 1.00 81.69 116 TYR A O 1
ATOM 968 N N . LEU A 1 117 ? -11.702 -2.793 13.422 1.00 82.69 117 LEU A N 1
ATOM 969 C CA . LEU A 1 117 ? -10.331 -3.217 13.728 1.00 82.69 117 LEU A CA 1
ATOM 970 C C . LEU A 1 117 ? -9.993 -4.563 13.086 1.00 82.69 117 LEU A C 1
ATOM 972 O O . LEU A 1 117 ? -8.928 -4.714 12.498 1.00 82.69 117 LEU A O 1
ATOM 976 N N . ARG A 1 118 ? -10.909 -5.538 13.157 1.00 85.31 118 ARG A N 1
ATOM 977 C CA . ARG A 1 118 ? -10.703 -6.847 12.528 1.00 85.31 118 ARG A CA 1
ATOM 978 C C . ARG A 1 118 ? -10.571 -6.718 11.011 1.00 85.31 118 ARG A C 1
ATOM 980 O O . ARG A 1 118 ? -9.674 -7.330 10.441 1.00 85.31 118 ARG A O 1
ATOM 987 N N . ALA A 1 119 ? -11.433 -5.924 10.376 1.00 87.69 119 ALA A N 1
ATOM 988 C CA . ALA A 1 119 ? -11.356 -5.661 8.941 1.00 87.69 119 ALA A CA 1
ATOM 989 C C . ALA A 1 119 ? -10.021 -5.001 8.563 1.00 87.69 119 ALA A C 1
ATOM 991 O O . ALA A 1 119 ? -9.354 -5.462 7.641 1.00 87.69 119 ALA A O 1
ATOM 992 N N . TRP A 1 120 ? -9.588 -3.990 9.320 1.00 88.56 120 TRP A N 1
ATOM 993 C CA . TRP A 1 120 ? -8.310 -3.314 9.100 1.00 88.56 120 TRP A CA 1
ATOM 994 C C . TRP A 1 120 ? -7.110 -4.259 9.238 1.00 88.56 120 TRP A C 1
ATOM 996 O O . TRP A 1 120 ? -6.240 -4.260 8.374 1.00 88.56 120 TRP A O 1
ATOM 1006 N N . CYS A 1 121 ? -7.093 -5.135 10.248 1.00 88.62 121 CYS A N 1
ATOM 1007 C CA . CYS A 1 121 ? -6.046 -6.150 10.399 1.00 88.62 121 CYS A CA 1
ATOM 1008 C C . CYS A 1 121 ? -5.992 -7.131 9.218 1.00 88.62 121 CYS A C 1
ATOM 1010 O O . CYS A 1 121 ? -4.905 -7.470 8.757 1.00 88.62 121 CYS A O 1
ATOM 1012 N N . ILE A 1 122 ? -7.151 -7.580 8.720 1.00 91.75 122 ILE A N 1
ATOM 1013 C CA . ILE A 1 122 ? -7.223 -8.478 7.556 1.00 91.75 122 ILE A CA 1
ATOM 1014 C C . ILE A 1 122 ? -6.679 -7.771 6.311 1.00 91.75 122 ILE A C 1
ATOM 1016 O O . ILE A 1 122 ? -5.856 -8.337 5.596 1.00 91.75 122 ILE A O 1
ATOM 1020 N N . ILE A 1 123 ? -7.092 -6.523 6.078 1.00 92.62 123 ILE A N 1
ATOM 1021 C CA . ILE A 1 123 ? -6.615 -5.724 4.944 1.00 92.62 123 ILE A CA 1
ATOM 1022 C C . ILE A 1 123 ? -5.111 -5.480 5.043 1.00 92.62 123 ILE A C 1
ATOM 1024 O O . ILE A 1 123 ? -4.419 -5.631 4.043 1.00 92.62 123 ILE A O 1
ATOM 1028 N N . MET A 1 124 ? -4.583 -5.180 6.233 1.00 91.06 124 MET A N 1
ATOM 1029 C CA . MET A 1 124 ? -3.141 -5.032 6.434 1.00 91.06 124 MET A CA 1
ATOM 1030 C C . MET A 1 124 ? -2.376 -6.310 6.095 1.00 91.06 124 MET A C 1
ATOM 1032 O O . MET A 1 124 ? -1.360 -6.243 5.411 1.00 91.06 124 MET A O 1
ATOM 1036 N N . ALA A 1 125 ? -2.866 -7.479 6.510 1.00 92.62 125 ALA A N 1
ATOM 1037 C CA . ALA A 1 125 ? -2.228 -8.747 6.164 1.00 92.62 125 ALA A CA 1
ATOM 1038 C C . ALA A 1 125 ? -2.216 -8.992 4.643 1.00 92.62 125 ALA A C 1
ATOM 1040 O O . ALA A 1 125 ? -1.178 -9.338 4.080 1.00 92.62 125 ALA A O 1
ATOM 1041 N N . LEU A 1 126 ? -3.343 -8.755 3.964 1.00 93.19 126 LEU A N 1
ATOM 1042 C CA . LEU A 1 126 ? -3.446 -8.885 2.505 1.00 93.19 126 LEU A CA 1
ATOM 1043 C C . LEU A 1 126 ? -2.561 -7.871 1.766 1.00 93.19 126 LEU A C 1
ATOM 1045 O O . LEU A 1 126 ? -1.925 -8.216 0.769 1.00 93.19 126 LEU A O 1
ATOM 1049 N N . TYR A 1 127 ? -2.478 -6.640 2.275 1.00 93.50 127 TYR A N 1
ATOM 1050 C CA . TYR A 1 127 ? -1.600 -5.603 1.744 1.00 93.50 127 TYR A CA 1
ATOM 1051 C C . TYR A 1 127 ? -0.133 -6.037 1.811 1.00 93.50 127 TYR A C 1
ATOM 1053 O O . TYR A 1 127 ? 0.575 -5.915 0.818 1.00 93.50 127 TYR A O 1
ATOM 1061 N N . GLN A 1 128 ? 0.317 -6.616 2.931 1.00 92.44 128 GLN A N 1
ATOM 1062 C CA . GLN A 1 128 ? 1.699 -7.095 3.058 1.00 92.44 128 GLN A CA 1
ATOM 1063 C C . GLN A 1 128 ? 2.020 -8.229 2.078 1.00 92.44 128 GLN A C 1
ATOM 1065 O O . GLN A 1 128 ? 3.091 -8.223 1.478 1.00 92.44 128 GLN A O 1
ATOM 1070 N N . ILE A 1 129 ? 1.090 -9.167 1.863 1.00 94.00 129 ILE A N 1
ATOM 1071 C CA . ILE A 1 129 ? 1.255 -10.237 0.863 1.00 94.00 129 ILE A CA 1
ATOM 1072 C C . ILE A 1 129 ? 1.365 -9.643 -0.546 1.00 94.00 129 ILE A C 1
ATOM 1074 O O . ILE A 1 129 ? 2.236 -10.039 -1.317 1.00 94.00 129 ILE A O 1
ATOM 1078 N N . THR A 1 130 ? 0.510 -8.671 -0.870 1.00 92.81 130 THR A N 1
ATOM 1079 C CA . THR A 1 130 ? 0.515 -7.996 -2.176 1.00 92.81 130 THR A CA 1
ATOM 1080 C C . THR A 1 130 ? 1.822 -7.234 -2.392 1.00 92.81 130 THR A C 1
ATOM 1082 O O . THR A 1 130 ? 2.468 -7.399 -3.423 1.00 92.81 130 THR A O 1
ATOM 1085 N N . ASN A 1 131 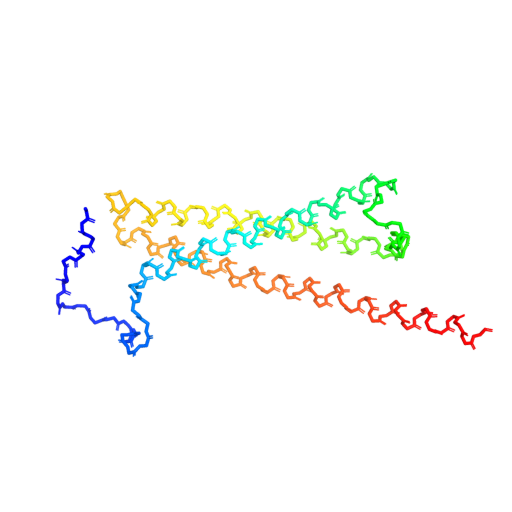? 2.256 -6.468 -1.389 1.00 90.44 131 ASN A N 1
ATOM 1086 C CA . ASN A 1 131 ? 3.502 -5.709 -1.415 1.00 90.44 131 ASN A CA 1
ATOM 1087 C C . ASN A 1 131 ? 4.725 -6.629 -1.565 1.00 90.44 131 ASN A C 1
ATOM 1089 O O . ASN A 1 131 ? 5.624 -6.347 -2.352 1.00 90.44 131 ASN A O 1
ATOM 1093 N N . LEU A 1 132 ? 4.735 -7.769 -0.866 1.00 92.38 132 LEU A N 1
ATOM 1094 C CA . LEU A 1 132 ? 5.780 -8.780 -1.013 1.00 92.38 132 LEU A CA 1
ATOM 1095 C C . LEU A 1 132 ? 5.784 -9.378 -2.426 1.00 92.38 132 LEU A C 1
ATOM 1097 O O . LEU A 1 132 ? 6.843 -9.481 -3.035 1.00 92.38 132 LEU A O 1
ATOM 1101 N N . GLY A 1 133 ? 4.617 -9.750 -2.958 1.00 90.44 133 GLY A N 1
ATOM 1102 C CA . GLY A 1 133 ? 4.492 -10.336 -4.295 1.00 90.44 133 GLY A CA 1
ATOM 1103 C C . GLY A 1 133 ? 4.962 -9.389 -5.399 1.00 90.44 133 GLY A C 1
ATOM 1104 O O . GLY A 1 133 ? 5.760 -9.782 -6.249 1.00 90.44 133 GLY A O 1
ATOM 1105 N N . VAL A 1 134 ? 4.528 -8.126 -5.345 1.00 89.38 134 VAL A N 1
ATOM 1106 C CA . VAL A 1 134 ? 4.981 -7.081 -6.272 1.00 89.38 134 VAL A CA 1
ATOM 1107 C C . VAL A 1 134 ? 6.478 -6.824 -6.106 1.00 89.38 134 VAL A C 1
ATOM 1109 O O . VAL A 1 134 ? 7.192 -6.771 -7.102 1.00 89.38 134 VAL A O 1
ATOM 1112 N N . GLY A 1 135 ? 6.981 -6.746 -4.872 1.00 85.81 135 GLY A N 1
ATOM 1113 C CA . GLY A 1 135 ? 8.408 -6.584 -4.603 1.00 85.81 135 GLY A CA 1
ATOM 1114 C C . GLY A 1 135 ? 9.249 -7.706 -5.213 1.00 85.81 135 GLY A C 1
ATOM 1115 O O . GLY A 1 135 ? 10.184 -7.434 -5.961 1.00 85.81 135 GLY A O 1
ATOM 1116 N N . VAL A 1 136 ? 8.897 -8.969 -4.957 1.00 87.88 136 VAL A N 1
ATOM 1117 C CA . VAL A 1 136 ? 9.605 -10.137 -5.508 1.00 87.88 136 VAL A CA 1
ATOM 1118 C C . VAL A 1 136 ? 9.581 -10.124 -7.033 1.00 87.88 136 VAL A C 1
ATOM 1120 O O . VAL A 1 136 ? 10.622 -10.345 -7.652 1.00 87.88 136 VAL A O 1
ATOM 1123 N N . TYR A 1 137 ? 8.430 -9.820 -7.640 1.00 85.31 137 TYR A N 1
ATOM 1124 C CA . TYR A 1 137 ? 8.326 -9.682 -9.089 1.00 85.31 137 TYR A CA 1
ATOM 1125 C C . TYR A 1 137 ? 9.300 -8.615 -9.596 1.00 85.31 137 TYR A C 1
ATOM 1127 O O . TYR A 1 137 ? 10.210 -8.934 -10.357 1.00 85.31 137 TYR A O 1
ATOM 1135 N N . THR A 1 138 ? 9.193 -7.381 -9.110 1.00 79.31 138 THR A N 1
ATOM 1136 C CA . THR A 1 138 ? 10.020 -6.250 -9.543 1.00 79.31 138 THR A CA 1
ATOM 1137 C C . THR A 1 138 ? 11.521 -6.529 -9.367 1.00 79.31 138 THR A C 1
ATOM 1139 O O . THR A 1 138 ? 12.292 -6.349 -10.311 1.00 79.31 138 THR A O 1
ATOM 1142 N N . TYR A 1 139 ? 11.950 -7.054 -8.213 1.00 77.69 139 TYR A N 1
ATOM 1143 C CA . TYR A 1 139 ? 13.359 -7.384 -7.947 1.00 77.69 139 TYR A CA 1
ATOM 1144 C C . TYR A 1 139 ? 13.894 -8.560 -8.769 1.00 77.69 139 TYR A C 1
ATOM 1146 O O . TYR A 1 139 ? 15.065 -8.538 -9.155 1.00 77.69 139 TYR A O 1
ATOM 1154 N N . SER A 1 140 ? 13.059 -9.547 -9.109 1.00 78.69 140 SER A N 1
ATOM 1155 C CA . SER A 1 140 ? 13.476 -10.653 -9.984 1.00 78.69 140 SER A CA 1
ATOM 1156 C C . SER A 1 140 ? 13.907 -10.166 -11.375 1.00 78.69 140 SER A C 1
ATOM 1158 O O . SER A 1 140 ? 14.860 -10.689 -11.954 1.00 78.69 140 SER A O 1
ATOM 1160 N N . TRP A 1 141 ? 13.278 -9.098 -11.875 1.00 70.00 141 TRP A N 1
ATOM 1161 C CA . TRP A 1 141 ? 13.615 -8.496 -13.165 1.00 70.00 141 TRP A CA 1
ATOM 1162 C C . TRP A 1 141 ? 14.884 -7.647 -13.124 1.00 70.00 141 TRP A C 1
ATOM 1164 O O . TRP A 1 141 ? 15.646 -7.661 -14.091 1.00 70.00 141 TRP A O 1
ATOM 1174 N N . TYR A 1 142 ? 15.160 -6.954 -12.015 1.00 64.94 142 TYR A N 1
ATOM 1175 C CA . TYR A 1 142 ? 16.417 -6.214 -11.854 1.00 64.94 142 TYR A CA 1
ATOM 1176 C C . TYR A 1 142 ? 17.640 -7.140 -11.900 1.00 64.94 142 TYR A C 1
ATOM 1178 O O . TYR A 1 142 ? 18.635 -6.805 -12.543 1.00 64.94 142 TYR A O 1
ATOM 1186 N N . GLY A 1 143 ? 17.551 -8.328 -11.289 1.00 60.69 143 GLY A N 1
ATOM 1187 C CA . GLY A 1 143 ? 18.608 -9.342 -11.367 1.00 60.69 143 GLY A CA 1
ATOM 1188 C C . GLY A 1 143 ? 18.852 -9.841 -12.796 1.00 60.69 143 GLY A C 1
ATOM 1189 O O . GLY A 1 143 ? 19.999 -9.961 -13.223 1.00 60.69 143 GLY A O 1
ATOM 1190 N N . LEU A 1 144 ? 17.780 -10.060 -13.565 1.00 58.16 144 LEU A N 1
ATOM 1191 C CA . LEU A 1 144 ? 17.863 -10.493 -14.962 1.00 58.16 144 LEU A CA 1
ATOM 1192 C C . LEU A 1 144 ? 18.469 -9.405 -15.870 1.00 58.16 144 LEU A C 1
ATOM 1194 O O . LEU A 1 144 ? 19.324 -9.693 -16.705 1.00 58.16 144 LEU A O 1
ATOM 1198 N N . ALA A 1 145 ? 18.061 -8.146 -15.688 1.00 56.50 145 ALA A N 1
ATOM 1199 C CA . ALA A 1 145 ? 18.552 -7.015 -16.474 1.00 56.50 145 ALA A CA 1
ATOM 1200 C C . ALA A 1 145 ? 20.041 -6.726 -16.219 1.00 56.50 145 ALA A C 1
ATOM 1202 O O . ALA A 1 145 ? 20.789 -6.482 -17.167 1.00 56.50 145 ALA A O 1
ATOM 1203 N N . ALA A 1 146 ? 20.492 -6.820 -14.962 1.00 56.03 146 ALA A N 1
ATOM 1204 C CA . ALA A 1 146 ? 21.907 -6.690 -14.614 1.00 56.03 146 ALA A CA 1
ATOM 1205 C C . ALA A 1 146 ? 22.768 -7.757 -15.312 1.00 56.03 146 ALA A C 1
ATOM 1207 O O . ALA A 1 146 ? 23.856 -7.452 -15.799 1.00 56.03 146 ALA A O 1
ATOM 1208 N N . TRP A 1 147 ? 22.257 -8.987 -15.422 1.00 52.69 147 TRP A N 1
ATOM 1209 C CA . TRP A 1 147 ? 22.954 -10.100 -16.068 1.00 52.69 147 TRP A CA 1
ATOM 1210 C C . TRP A 1 147 ? 23.072 -9.920 -17.591 1.00 52.69 147 TRP A C 1
ATOM 1212 O O . TRP A 1 147 ? 24.143 -10.129 -18.159 1.00 52.69 147 TRP A O 1
ATOM 1222 N N . VAL A 1 148 ? 22.004 -9.453 -18.251 1.00 56.72 148 VAL A N 1
ATOM 1223 C CA . VAL A 1 148 ? 22.008 -9.150 -19.696 1.00 56.72 148 VAL A CA 1
ATOM 1224 C C . VAL A 1 148 ? 22.951 -7.989 -20.032 1.00 56.72 148 VAL A C 1
ATOM 1226 O O . VAL A 1 148 ? 23.673 -8.053 -21.029 1.00 56.72 148 VAL A O 1
ATOM 1229 N N . CYS A 1 149 ? 22.994 -6.946 -19.196 1.00 49.62 149 CYS A N 1
ATOM 1230 C CA . CYS A 1 149 ? 23.943 -5.848 -19.370 1.00 49.62 149 CYS A CA 1
ATOM 1231 C C . CYS A 1 149 ? 25.390 -6.332 -19.214 1.00 49.62 149 CYS A C 1
ATOM 1233 O O . CYS A 1 149 ? 26.204 -6.051 -20.084 1.00 49.62 149 CYS A O 1
ATOM 1235 N N . LEU A 1 150 ? 25.705 -7.116 -18.175 1.00 49.38 150 LEU A N 1
ATOM 1236 C CA . LEU A 1 150 ? 27.051 -7.669 -17.963 1.00 49.38 150 LEU A CA 1
ATOM 1237 C C . LEU A 1 150 ? 27.509 -8.565 -19.119 1.00 49.38 150 LEU A C 1
ATOM 1239 O O . LEU A 1 150 ? 28.642 -8.437 -19.574 1.00 49.38 150 LEU A O 1
ATOM 1243 N N . SER A 1 151 ? 26.627 -9.418 -19.643 1.00 48.78 151 SER A N 1
ATOM 1244 C CA . SER A 1 151 ? 26.954 -10.274 -20.788 1.00 48.78 151 SER A CA 1
ATOM 1245 C C . SER A 1 151 ? 27.230 -9.485 -22.072 1.00 48.78 151 SER A C 1
ATOM 1247 O O . SER A 1 151 ? 27.961 -9.980 -22.919 1.00 48.78 151 SER A O 1
ATOM 1249 N N . SER A 1 152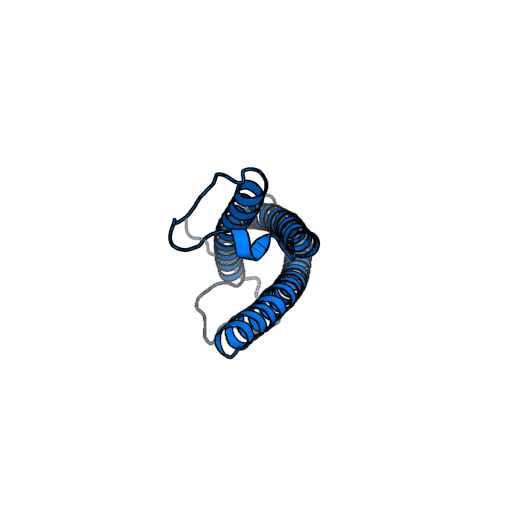 ? 26.680 -8.274 -22.214 1.00 51.00 152 SER A N 1
ATOM 1250 C CA . SER A 1 152 ? 26.896 -7.413 -23.387 1.00 51.00 152 SER A CA 1
ATOM 1251 C C . SER A 1 152 ? 28.221 -6.639 -23.336 1.00 51.00 152 SER A C 1
ATOM 1253 O O . SER A 1 152 ? 28.644 -6.109 -24.353 1.00 51.00 152 SER A O 1
ATOM 1255 N N . TYR A 1 153 ? 28.879 -6.559 -22.172 1.00 47.94 153 TYR A N 1
ATOM 1256 C CA . TYR A 1 153 ? 30.213 -5.954 -22.027 1.00 47.94 153 TYR A CA 1
ATOM 1257 C C . TYR A 1 153 ? 31.359 -6.965 -22.211 1.00 47.94 153 TYR A C 1
ATOM 1259 O O . TYR A 1 153 ? 32.518 -6.561 -22.274 1.00 47.94 153 TYR A O 1
ATOM 1267 N N . PHE A 1 154 ? 31.051 -8.265 -22.272 1.00 48.41 154 PHE A N 1
ATOM 1268 C CA . PHE A 1 154 ? 32.026 -9.356 -22.408 1.00 48.41 154 PHE A CA 1
ATOM 1269 C C . PHE A 1 154 ? 32.056 -10.005 -23.808 1.00 48.41 154 PHE A C 1
ATOM 1271 O O . PHE A 1 154 ? 32.781 -10.979 -24.010 1.00 48.41 154 PHE A O 1
ATOM 1278 N N . THR A 1 155 ? 31.312 -9.455 -24.768 1.00 44.16 155 THR A N 1
ATOM 1279 C CA . THR A 1 155 ? 31.370 -9.764 -26.212 1.00 44.16 155 THR A CA 1
ATOM 1280 C C . THR A 1 155 ? 31.685 -8.503 -26.984 1.00 44.16 155 THR A C 1
ATOM 1282 O O . THR A 1 155 ? 32.534 -8.575 -27.896 1.00 44.16 155 THR A O 1
#

Radius of gyration: 22.16 Å; chains: 1; bounding box: 52×28×64 Å

pLDDT: mean 72.07, std 18.26, range [33.31, 94.06]

Foldseek 3Di:
DDPDDPDPPPDDDPDCPVPPDPDDPLRVVLVVLVVLLVVLVVQLVVLVVVVVCVVDVPDDPDPVDRPVLCVVVVPLLNVLSVLSNVLSVVLNVLSVVLNVLSVCCPPRPPVNSVVSVVVNVVSVVVSVVSVVVSVCVVVVVVVVSVVVVVVVVVD

Sequence (155 aa):
MVWLIRRKDGVSPIFPLRGCFCLDNRLGCFISTITTTISCFISWIFVVLDLVSWAIPDFVIDPQFPTYWRIRFWKGFILCDITMFLANLILLIMSVIVIVAISWPTRYRLYHLKSYLRAWCIIMALYQITNLGVGVYTYSWYGLAAWVCLSSYFT

Secondary structure (DSSP, 8-state):
--------TT---SS-GGGT--S-HHHHHHHHHHHHHHHHHHHHHHHHHHHHHHH-TT--S-TTS-GGGGGGGHHHHHHHHHHHHHHHHHHHHHHHHHHHHHH-TTT--HHHHHHHHHHHHHHHHHHHHHHHHHHHHHHHHHHHHHHHHHHHS--

Organism: Schistosoma japonicum (NCBI:txid6182)